Protein AF-A0A963N657-F1 (afdb_monomer)

pLDDT: mean 77.31, std 15.42, range [41.84, 94.19]

Nearest PDB structures (foldseek):
  5j10-assembly1_A  TM=8.480E-01  e=3.191E+00  synthetic construct
  5j10-assembly1_B  TM=8.746E-01  e=3.867E+00  synthetic construct
  8szz-assembly1_y  TM=8.757E-01  e=4.123E+00  synthetic construct

Sequence (84 aa):
MSERHQQDHHDHRDHDKHGGHDGHAHHHHADAGPRLIWALLLTLGFAAVEAIAGLLSGSLALLGDAGHMVTDSMALGLAALAAV

Foldseek 3Di:
DDDDPPDDDDPPDDDDDDDDDDDPPPPPPPLVQVVLVVVLVVLLVVLVVLCVVCVVVVHPVSPVVSVVSVVVSVVSVVVNVVSD

Radius of gyration: 24.18 Å; Cα contacts (8 Å, |Δi|>4): 41; chains: 1; bounding box: 50×50×55 Å

Structure (mmCIF, N/CA/C/O backbone):
data_AF-A0A963N657-F1
#
_entry.id   AF-A0A963N657-F1
#
loop_
_atom_site.group_PDB
_atom_site.id
_atom_site.type_symbol
_atom_site.label_atom_id
_atom_site.label_alt_id
_atom_site.label_comp_id
_atom_site.label_asym_id
_atom_site.label_entity_id
_atom_site.label_seq_id
_atom_site.pdbx_PDB_ins_code
_atom_site.Cartn_x
_atom_site.Cartn_y
_atom_site.Cartn_z
_atom_site.occupancy
_atom_site.B_iso_or_equiv
_atom_site.auth_seq_id
_atom_site.auth_comp_id
_atom_site.auth_asym_id
_atom_site.auth_atom_id
_atom_site.pdbx_PDB_model_num
ATOM 1 N N . MET A 1 1 ? 26.241 -43.759 31.156 1.00 41.84 1 MET A N 1
ATOM 2 C CA . MET A 1 1 ? 25.262 -42.673 30.971 1.00 41.84 1 MET A CA 1
ATOM 3 C C . MET A 1 1 ? 26.037 -41.543 30.296 1.00 41.84 1 MET A C 1
ATOM 5 O O . MET A 1 1 ? 26.862 -40.944 30.966 1.00 41.84 1 MET A O 1
ATOM 9 N N . SER A 1 2 ? 26.200 -41.587 28.969 1.00 50.62 2 SER A N 1
ATOM 10 C CA . SER A 1 2 ? 25.320 -40.928 27.974 1.00 50.62 2 SER A CA 1
ATOM 11 C C . SER A 1 2 ? 25.521 -39.403 28.034 1.00 50.62 2 SER A C 1
ATOM 13 O O . SER A 1 2 ? 25.319 -38.843 29.097 1.00 50.62 2 SER A O 1
ATOM 15 N N . GLU A 1 3 ? 25.996 -38.659 27.036 1.00 56.44 3 GLU A N 1
ATOM 16 C CA . GLU A 1 3 ? 26.230 -38.883 25.609 1.00 56.44 3 GLU A CA 1
ATOM 17 C C . GLU A 1 3 ? 27.390 -37.984 25.149 1.00 56.44 3 GLU A C 1
ATOM 19 O O . GLU A 1 3 ? 27.518 -36.831 25.557 1.00 56.44 3 GLU A O 1
ATOM 24 N N . ARG A 1 4 ? 28.255 -38.532 24.292 1.00 55.38 4 ARG A N 1
ATOM 25 C CA . ARG A 1 4 ? 29.258 -37.774 23.545 1.00 55.38 4 ARG A CA 1
ATOM 26 C C . ARG A 1 4 ? 28.527 -37.125 22.373 1.00 55.38 4 ARG A C 1
ATOM 28 O O . ARG A 1 4 ? 28.088 -37.846 21.483 1.00 55.38 4 ARG A O 1
ATOM 35 N N . HIS A 1 5 ? 28.413 -35.801 22.349 1.00 58.41 5 HIS A N 1
ATOM 36 C CA . HIS A 1 5 ? 28.094 -35.084 21.114 1.00 58.41 5 HIS A CA 1
ATOM 37 C C . HIS A 1 5 ? 29.322 -35.137 20.197 1.00 58.41 5 HIS A C 1
ATOM 39 O O . HIS A 1 5 ? 30.187 -34.267 20.200 1.00 58.41 5 HIS A O 1
ATOM 45 N N . GLN A 1 6 ? 29.411 -36.250 19.475 1.00 65.88 6 GLN A N 1
ATOM 46 C CA . GLN A 1 6 ? 30.199 -36.432 18.270 1.00 65.88 6 GLN A CA 1
ATOM 47 C C . GLN A 1 6 ? 29.3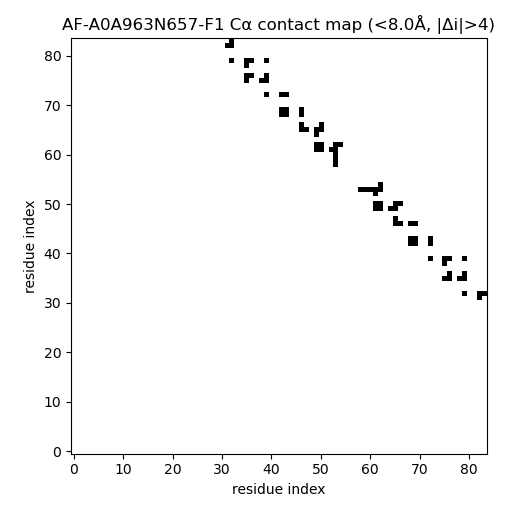70 -35.809 17.138 1.00 65.88 6 GLN A C 1
ATOM 49 O O . GLN A 1 6 ? 28.376 -36.392 16.722 1.00 65.88 6 GLN A O 1
ATOM 54 N N . GLN A 1 7 ? 29.712 -34.595 16.716 1.00 64.56 7 GLN A N 1
ATOM 55 C CA . GLN A 1 7 ? 29.177 -33.986 15.495 1.00 64.56 7 GLN A CA 1
ATOM 56 C C . GLN A 1 7 ? 30.357 -33.487 14.663 1.00 64.56 7 GLN A C 1
ATOM 58 O O . GLN A 1 7 ? 30.828 -32.363 14.789 1.00 64.56 7 GLN A O 1
ATOM 63 N N . ASP A 1 8 ? 30.926 -34.459 13.958 1.00 57.75 8 ASP A N 1
ATOM 64 C CA . ASP A 1 8 ? 31.286 -34.448 12.542 1.00 57.75 8 ASP A CA 1
ATOM 65 C C . ASP A 1 8 ? 31.807 -33.132 11.944 1.00 57.75 8 ASP A C 1
ATOM 67 O O . ASP A 1 8 ? 31.083 -32.193 11.620 1.00 57.75 8 ASP A O 1
ATOM 71 N N . HIS A 1 9 ? 33.122 -33.137 11.730 1.00 58.09 9 HIS A N 1
ATOM 72 C CA . HIS A 1 9 ? 33.852 -32.201 10.891 1.00 58.09 9 HIS A CA 1
ATOM 73 C C . HIS A 1 9 ? 33.379 -32.317 9.433 1.00 58.09 9 HIS A C 1
ATOM 75 O O . HIS A 1 9 ? 33.628 -33.325 8.771 1.00 58.09 9 HIS A O 1
ATOM 81 N N . HIS A 1 10 ? 32.742 -31.270 8.9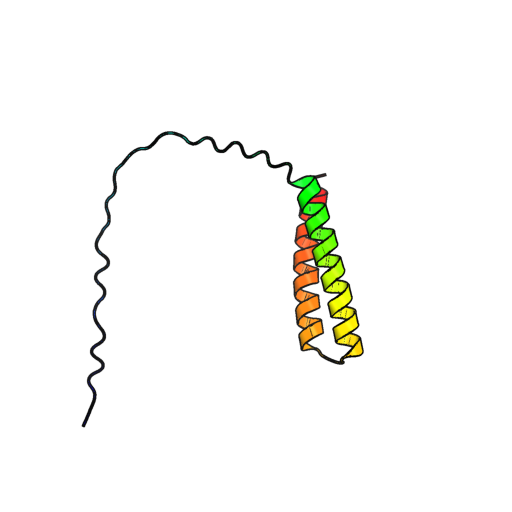14 1.00 60.59 10 HIS A N 1
ATOM 82 C CA . HIS A 1 10 ? 32.470 -31.130 7.487 1.00 60.59 10 HIS A CA 1
ATOM 83 C C . HIS A 1 10 ? 33.673 -30.477 6.784 1.00 60.59 10 HIS A C 1
ATOM 85 O O . HIS A 1 10 ? 33.824 -29.256 6.783 1.00 60.59 10 HIS A O 1
ATOM 91 N N . ASP A 1 11 ? 34.529 -31.311 6.186 1.00 57.00 11 ASP A N 1
ATOM 92 C CA . ASP A 1 11 ? 35.532 -30.922 5.187 1.00 57.00 11 ASP A CA 1
ATOM 93 C C . ASP A 1 11 ? 34.826 -30.430 3.914 1.00 57.00 11 ASP A C 1
ATOM 95 O O . ASP A 1 11 ? 34.323 -31.221 3.108 1.00 57.00 11 ASP A O 1
ATOM 99 N N . HIS A 1 12 ? 34.794 -29.116 3.706 1.00 63.75 12 HIS A N 1
ATOM 100 C CA . HIS A 1 12 ? 34.405 -28.541 2.423 1.00 63.75 12 HIS A CA 1
ATOM 101 C C . HIS A 1 12 ? 35.638 -28.439 1.525 1.00 63.75 12 HIS A C 1
ATOM 103 O O . HIS A 1 12 ? 36.364 -27.452 1.543 1.00 63.75 12 HIS A O 1
ATOM 109 N N . ARG A 1 13 ? 35.853 -29.516 0.763 1.00 60.84 13 ARG A N 1
ATOM 110 C CA . ARG A 1 13 ? 36.833 -29.623 -0.322 1.00 60.84 13 ARG A CA 1
ATOM 111 C C . ARG A 1 13 ? 36.662 -28.510 -1.353 1.00 60.84 13 ARG A C 1
ATOM 113 O O . ARG A 1 13 ? 35.552 -28.258 -1.827 1.00 60.84 13 ARG A O 1
ATOM 120 N N . ASP A 1 14 ? 37.802 -27.955 -1.739 1.00 58.25 14 ASP A N 1
ATOM 121 C CA . ASP A 1 14 ? 38.012 -27.120 -2.911 1.00 58.25 14 ASP A CA 1
ATOM 122 C C . ASP A 1 14 ? 37.371 -27.748 -4.155 1.00 58.25 14 ASP A C 1
ATOM 124 O O . ASP A 1 14 ? 37.635 -28.894 -4.529 1.00 58.25 14 ASP A O 1
ATOM 128 N N . HIS A 1 15 ? 36.491 -26.981 -4.793 1.00 64.25 15 HIS A N 1
ATOM 129 C CA . HIS A 1 15 ? 35.989 -27.273 -6.125 1.00 64.25 15 HIS A CA 1
ATOM 130 C C . HIS A 1 15 ? 36.555 -26.239 -7.092 1.00 64.25 15 HIS A C 1
ATOM 132 O O . HIS A 1 15 ? 35.888 -25.279 -7.478 1.00 64.25 15 HIS A O 1
ATOM 138 N N . ASP A 1 16 ? 37.786 -26.494 -7.525 1.00 59.66 16 ASP A N 1
ATOM 139 C CA . ASP A 1 16 ? 38.370 -25.892 -8.714 1.00 59.66 16 ASP A CA 1
ATOM 140 C C . ASP A 1 16 ? 37.611 -26.419 -9.940 1.00 59.66 16 ASP A C 1
ATOM 142 O O . ASP A 1 16 ? 37.811 -27.546 -10.400 1.00 59.66 16 ASP A O 1
ATOM 146 N N . LYS A 1 17 ? 36.696 -25.614 -10.482 1.00 63.69 17 LYS A N 1
ATOM 147 C CA . LYS A 1 17 ? 36.141 -25.834 -11.822 1.00 63.69 17 LYS A CA 1
ATOM 148 C C . LYS A 1 17 ? 36.528 -24.675 -12.725 1.00 63.69 17 LYS A C 1
ATOM 150 O O . LYS A 1 17 ? 35.779 -23.724 -12.914 1.00 63.69 17 LYS A O 1
ATOM 155 N N . HIS A 1 18 ? 37.709 -24.811 -13.320 1.00 60.50 18 HIS A N 1
ATOM 156 C CA . HIS A 1 18 ? 38.003 -24.215 -14.615 1.00 60.50 18 HIS A CA 1
ATOM 157 C C . HIS A 1 18 ? 37.139 -24.898 -15.684 1.00 60.50 18 HIS A C 1
ATOM 159 O O . HIS A 1 18 ? 37.226 -26.108 -15.885 1.00 60.50 18 HIS A O 1
ATOM 165 N N . GLY A 1 19 ? 36.322 -24.116 -16.382 1.00 54.97 19 GLY A N 1
ATOM 166 C CA . GLY A 1 19 ? 35.553 -24.557 -17.541 1.00 54.97 19 GLY A CA 1
ATOM 167 C C . GLY A 1 19 ? 34.859 -23.359 -18.166 1.00 54.97 19 GLY A C 1
ATOM 168 O O . GLY A 1 19 ? 33.851 -22.893 -17.647 1.00 54.97 19 GLY A O 1
ATOM 169 N N . GLY A 1 20 ? 35.447 -22.821 -19.234 1.00 62.06 20 GLY A N 1
ATOM 170 C CA . GLY A 1 20 ? 34.849 -21.739 -20.001 1.00 62.06 20 GLY A CA 1
ATOM 171 C C . GLY A 1 20 ? 33.534 -22.172 -20.643 1.00 62.06 20 GLY A C 1
ATOM 172 O O . GLY A 1 20 ? 33.460 -23.258 -21.208 1.00 62.06 20 GLY A O 1
ATOM 173 N N . HIS A 1 21 ? 32.537 -21.293 -20.580 1.00 58.59 21 HIS A N 1
ATOM 174 C CA . HIS A 1 21 ? 31.471 -21.206 -21.568 1.00 58.59 21 HIS A CA 1
ATOM 175 C C . HIS A 1 21 ? 31.108 -19.735 -21.773 1.00 58.59 21 HIS A C 1
ATOM 177 O O . HIS A 1 21 ? 30.728 -19.025 -20.844 1.00 58.59 21 HIS A O 1
ATOM 183 N N . ASP A 1 22 ? 31.376 -19.318 -23.006 1.00 59.88 22 ASP A N 1
ATOM 184 C CA . ASP A 1 22 ? 30.572 -18.495 -23.903 1.00 59.88 22 ASP A CA 1
ATOM 185 C C . ASP A 1 22 ? 29.597 -17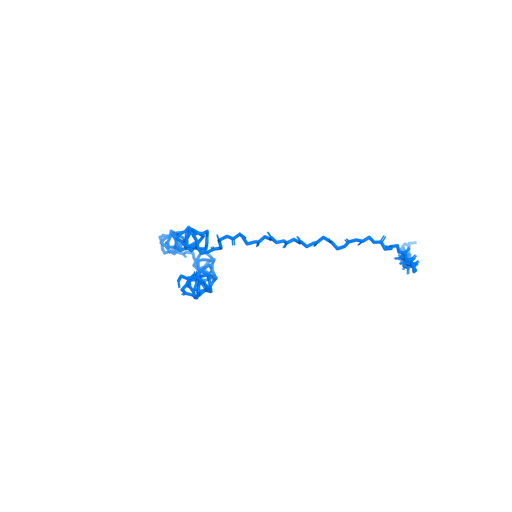.473 -23.308 1.00 59.88 22 ASP A C 1
ATOM 187 O O . ASP A 1 22 ? 28.700 -17.761 -22.518 1.00 59.88 22 ASP A O 1
ATOM 191 N N . GLY A 1 23 ? 29.755 -16.239 -23.789 1.00 59.50 23 GLY A N 1
ATOM 192 C CA . GLY A 1 23 ? 28.934 -15.094 -23.440 1.00 59.50 23 GLY A CA 1
ATOM 193 C C . GLY A 1 23 ? 27.454 -15.314 -23.737 1.00 59.50 23 GLY A C 1
ATOM 194 O O . GLY A 1 23 ? 26.994 -15.149 -24.865 1.00 59.50 23 GLY A O 1
ATOM 195 N N . HIS A 1 24 ? 26.681 -15.578 -22.690 1.00 61.28 24 HIS A N 1
ATOM 196 C CA . HIS A 1 24 ? 25.240 -15.395 -22.717 1.00 61.28 24 HIS A CA 1
ATOM 197 C C . HIS A 1 24 ? 24.918 -13.922 -22.446 1.00 61.28 24 HIS A C 1
ATOM 199 O O . HIS A 1 24 ? 24.729 -13.489 -21.309 1.00 61.28 24 HIS A O 1
ATOM 205 N N . ALA A 1 25 ? 24.872 -13.133 -23.522 1.00 61.00 25 ALA A N 1
ATOM 206 C CA . ALA A 1 25 ? 24.301 -11.793 -23.514 1.00 61.00 25 ALA A CA 1
ATOM 207 C C . ALA A 1 25 ? 22.781 -11.898 -23.299 1.00 61.00 25 ALA A C 1
ATOM 209 O O . ALA A 1 25 ? 21.992 -11.939 -24.244 1.00 61.00 25 ALA A O 1
ATOM 210 N N . HIS A 1 26 ? 22.364 -11.976 -22.036 1.00 58.91 26 HIS A N 1
ATOM 211 C CA . HIS A 1 26 ? 20.964 -11.899 -21.637 1.00 58.91 26 HIS A CA 1
ATOM 212 C C . HIS A 1 26 ? 20.459 -10.459 -21.789 1.00 58.91 26 HIS A C 1
ATOM 214 O O . HIS A 1 26 ? 20.344 -9.708 -20.823 1.00 58.91 26 HIS A O 1
ATOM 220 N N . HIS A 1 27 ? 20.137 -10.063 -23.020 1.00 53.62 27 HIS A N 1
ATOM 221 C CA . HIS A 1 27 ? 19.348 -8.864 -23.291 1.00 53.62 27 HIS A CA 1
ATOM 222 C C . HIS A 1 27 ? 17.884 -9.116 -22.910 1.00 53.62 27 HIS A C 1
ATOM 224 O O . HIS A 1 27 ? 17.013 -9.264 -23.763 1.00 53.62 27 HIS A O 1
ATOM 230 N N . HIS A 1 28 ? 17.598 -9.155 -21.611 1.00 56.28 28 HIS A N 1
ATOM 231 C CA . HIS A 1 28 ? 16.240 -8.981 -21.114 1.00 56.28 28 HIS A CA 1
ATOM 232 C C . HIS A 1 28 ? 15.996 -7.485 -20.903 1.00 56.28 28 HIS A C 1
ATOM 234 O O . HIS A 1 28 ? 15.981 -7.002 -19.776 1.00 56.28 28 HIS A O 1
ATOM 240 N N . HIS A 1 29 ? 15.763 -6.748 -21.994 1.00 54.62 29 HIS A N 1
ATOM 241 C CA . HIS A 1 29 ? 14.918 -5.553 -21.912 1.00 54.62 29 HIS A CA 1
ATOM 242 C C . HIS A 1 29 ? 13.489 -6.051 -21.668 1.00 54.62 29 HIS A C 1
ATOM 244 O O . HIS A 1 29 ? 12.660 -6.127 -22.568 1.00 54.62 29 HIS A O 1
ATOM 250 N N . ALA A 1 30 ? 13.231 -6.530 -20.454 1.00 58.75 30 ALA A N 1
ATOM 251 C CA . ALA A 1 30 ? 11.873 -6.635 -19.975 1.00 58.75 30 ALA A CA 1
ATOM 252 C C . ALA A 1 30 ? 11.449 -5.198 -19.704 1.00 58.75 30 ALA A C 1
ATOM 254 O O . ALA A 1 30 ? 12.022 -4.562 -18.822 1.00 58.75 30 ALA A O 1
ATOM 255 N N . ASP A 1 31 ? 10.493 -4.684 -20.472 1.00 60.50 31 ASP A N 1
ATOM 256 C CA . ASP A 1 31 ? 9.842 -3.412 -20.183 1.00 60.50 31 ASP A CA 1
ATOM 257 C C . ASP A 1 31 ? 9.275 -3.487 -18.757 1.00 60.50 31 ASP A C 1
ATOM 259 O O . ASP A 1 31 ? 8.222 -4.078 -18.497 1.00 60.50 31 ASP A O 1
ATOM 263 N N . ALA A 1 32 ? 10.057 -3.001 -17.794 1.00 63.50 32 ALA A N 1
ATOM 264 C CA . ALA A 1 32 ? 9.769 -3.140 -16.375 1.00 63.50 32 ALA A CA 1
ATOM 265 C C . ALA A 1 32 ? 8.669 -2.159 -15.956 1.00 63.50 32 ALA A C 1
ATOM 267 O O . ALA A 1 32 ? 7.884 -2.475 -15.066 1.00 63.50 32 ALA A O 1
ATOM 268 N N . GLY A 1 33 ? 8.554 -1.020 -16.648 1.00 68.69 33 GLY A N 1
ATOM 269 C CA . GLY A 1 33 ? 7.603 0.054 -16.347 1.00 68.69 33 GLY A CA 1
ATOM 270 C C . GLY A 1 33 ? 6.156 -0.426 -16.163 1.00 68.69 33 GLY A C 1
ATOM 271 O O . GLY A 1 33 ? 5.614 -0.276 -15.067 1.00 68.69 33 GLY A O 1
ATOM 272 N N . PRO A 1 34 ? 5.524 -1.085 -17.158 1.00 75.06 34 PRO A N 1
ATOM 273 C CA . PRO A 1 34 ? 4.130 -1.518 -17.039 1.00 75.06 34 PRO A CA 1
ATOM 274 C C . PRO A 1 34 ? 3.906 -2.530 -15.907 1.00 75.06 34 PRO A C 1
ATOM 276 O O . PRO A 1 34 ? 2.874 -2.510 -15.242 1.00 75.06 34 PRO A O 1
ATOM 279 N N . ARG A 1 35 ? 4.872 -3.426 -15.674 1.00 80.31 35 ARG A N 1
ATOM 280 C CA . ARG A 1 35 ? 4.784 -4.491 -14.660 1.00 80.31 35 ARG A CA 1
ATOM 281 C C . ARG A 1 35 ? 4.983 -3.952 -13.245 1.00 80.31 35 ARG A C 1
ATOM 283 O O . ARG A 1 35 ? 4.306 -4.417 -12.334 1.00 80.31 35 ARG A O 1
ATOM 290 N N . LEU A 1 36 ? 5.845 -2.948 -13.079 1.00 84.25 36 LEU A N 1
ATOM 291 C CA . LEU A 1 36 ? 6.048 -2.234 -11.817 1.00 84.25 36 LEU A CA 1
ATOM 292 C C . LEU A 1 36 ? 4.778 -1.496 -11.380 1.00 84.25 36 LEU A C 1
ATOM 294 O O . LEU A 1 36 ? 4.418 -1.562 -10.210 1.00 84.25 36 LEU A O 1
ATOM 298 N N . ILE A 1 37 ? 4.056 -0.866 -12.314 1.00 86.00 37 ILE A N 1
ATOM 299 C CA . ILE A 1 37 ? 2.779 -0.197 -12.009 1.00 86.00 37 ILE A CA 1
ATOM 300 C C . ILE A 1 37 ? 1.721 -1.213 -11.557 1.00 86.00 37 ILE A C 1
ATOM 302 O O . ILE A 1 37 ? 1.027 -0.977 -10.569 1.00 86.00 37 ILE A O 1
ATOM 306 N N . TRP A 1 38 ? 1.611 -2.363 -12.231 1.00 87.50 38 TRP A N 1
ATOM 307 C CA . TRP A 1 38 ? 0.693 -3.426 -11.801 1.00 87.50 38 TRP A CA 1
ATOM 308 C C . TRP A 1 38 ? 1.051 -3.988 -10.422 1.00 87.50 38 TRP A C 1
ATOM 310 O O . TRP A 1 38 ? 0.158 -4.165 -9.594 1.00 87.50 38 TRP A O 1
ATOM 320 N N . ALA A 1 39 ? 2.337 -4.228 -10.156 1.00 88.44 39 ALA A N 1
ATOM 321 C CA . ALA A 1 39 ? 2.806 -4.669 -8.845 1.00 88.44 39 ALA A CA 1
ATOM 322 C C . ALA A 1 39 ? 2.488 -3.631 -7.755 1.00 88.44 39 ALA A C 1
ATOM 324 O O . ALA A 1 39 ? 1.936 -3.990 -6.721 1.00 88.44 39 ALA A O 1
ATOM 325 N N . LEU A 1 40 ? 2.739 -2.343 -8.019 1.00 90.00 40 LEU A N 1
ATOM 326 C CA . LEU A 1 40 ? 2.409 -1.241 -7.114 1.00 90.00 40 LEU A CA 1
ATOM 327 C C . LEU A 1 40 ? 0.917 -1.211 -6.766 1.00 90.00 40 LEU A C 1
ATOM 329 O O . LEU A 1 40 ? 0.566 -1.116 -5.593 1.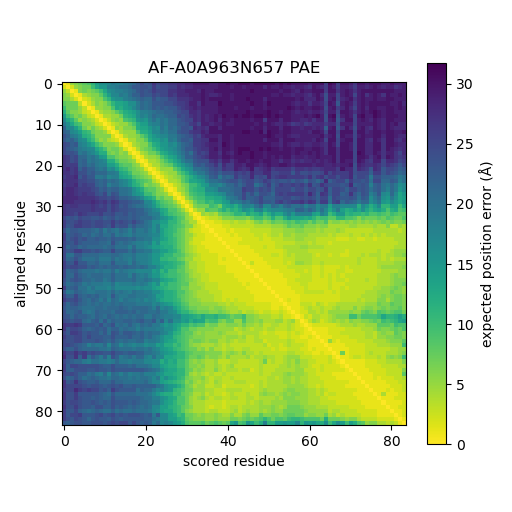00 90.00 40 LEU A O 1
ATOM 333 N N . LEU A 1 41 ? 0.038 -1.294 -7.771 1.00 90.62 41 LEU A N 1
ATOM 334 C CA . LEU A 1 41 ? -1.411 -1.251 -7.557 1.00 90.62 41 LEU A CA 1
ATOM 335 C C . LEU A 1 41 ? -1.906 -2.439 -6.727 1.00 90.62 41 LEU A C 1
ATOM 337 O O . LEU A 1 41 ? -2.751 -2.257 -5.851 1.00 90.62 41 LEU A O 1
ATOM 341 N N . LEU A 1 42 ? -1.381 -3.640 -6.986 1.00 91.69 42 LEU A N 1
ATOM 342 C CA . LEU A 1 42 ? -1.746 -4.841 -6.236 1.00 91.69 42 LEU A CA 1
ATOM 343 C C . LEU A 1 42 ? -1.280 -4.758 -4.780 1.00 91.69 42 LEU A C 1
ATOM 345 O O . LEU A 1 42 ? -2.101 -4.947 -3.882 1.00 91.69 42 LEU A O 1
ATOM 349 N N . THR A 1 43 ? -0.006 -4.433 -4.539 1.00 91.12 43 THR A N 1
ATOM 350 C CA . THR A 1 43 ? 0.547 -4.351 -3.178 1.00 91.12 43 THR A CA 1
ATOM 351 C C . THR A 1 43 ? -0.123 -3.241 -2.375 1.00 91.12 43 THR A C 1
ATOM 353 O O . THR A 1 43 ? -0.541 -3.469 -1.243 1.00 91.12 43 THR A O 1
ATOM 356 N N . LEU A 1 44 ? -0.321 -2.060 -2.971 1.00 89.81 44 LEU A N 1
ATOM 357 C CA . LEU A 1 44 ? -0.982 -0.945 -2.293 1.00 89.81 44 LEU A CA 1
ATOM 358 C C . LEU A 1 44 ? -2.456 -1.254 -1.986 1.00 89.81 44 LEU A C 1
ATOM 360 O O . LEU A 1 44 ? -2.956 -0.900 -0.917 1.00 89.81 44 LEU A O 1
ATOM 364 N N . GLY A 1 45 ? -3.151 -1.933 -2.904 1.00 93.50 45 GLY A N 1
ATOM 365 C CA . GLY A 1 45 ? -4.522 -2.389 -2.687 1.00 93.50 45 GLY A CA 1
ATOM 366 C C . GLY A 1 45 ? -4.625 -3.396 -1.542 1.00 93.50 45 GLY A C 1
ATOM 367 O O . GLY A 1 45 ? -5.506 -3.265 -0.692 1.00 93.50 45 GLY A O 1
ATOM 368 N N . PHE A 1 46 ? -3.707 -4.363 -1.481 1.00 92.25 46 PHE A N 1
ATOM 369 C CA . PHE A 1 46 ? -3.668 -5.355 -0.407 1.00 92.25 46 PHE A CA 1
ATOM 370 C C . PHE A 1 46 ? -3.350 -4.708 0.947 1.00 92.25 46 PHE A C 1
ATOM 372 O O . PHE A 1 46 ? -4.099 -4.903 1.903 1.00 92.25 46 PHE A O 1
ATOM 379 N N . ALA A 1 47 ? -2.358 -3.815 0.989 1.00 91.81 47 ALA A N 1
ATOM 380 C CA . ALA A 1 47 ? -2.011 -3.062 2.190 1.00 91.81 47 ALA A CA 1
ATOM 381 C C . ALA A 1 47 ? -3.192 -2.225 2.726 1.00 91.81 47 ALA A C 1
ATOM 383 O O . ALA A 1 47 ? -3.398 -2.136 3.937 1.00 91.81 47 ALA A O 1
ATOM 384 N N . ALA A 1 48 ? -4.013 -1.634 1.846 1.00 92.25 48 ALA A N 1
ATOM 385 C CA . ALA A 1 48 ? -5.221 -0.913 2.254 1.00 92.25 48 ALA A CA 1
ATOM 386 C C . ALA A 1 48 ? -6.278 -1.848 2.865 1.00 92.25 48 ALA A C 1
ATOM 388 O O . ALA A 1 48 ? -6.887 -1.510 3.884 1.00 92.25 48 ALA A O 1
ATOM 389 N N . VAL A 1 49 ? -6.484 -3.028 2.271 1.00 94.19 49 VAL A N 1
ATOM 390 C CA . VAL A 1 49 ? -7.397 -4.047 2.808 1.00 94.19 49 VAL A CA 1
ATOM 391 C C . VAL A 1 49 ? -6.928 -4.519 4.183 1.00 94.19 49 VAL A C 1
ATOM 393 O O . VAL A 1 49 ? -7.744 -4.577 5.101 1.00 94.19 49 VAL A O 1
ATOM 396 N N . GLU A 1 50 ? -5.639 -4.795 4.361 1.00 92.44 50 GLU A N 1
ATOM 397 C CA . GLU A 1 50 ? -5.072 -5.221 5.645 1.00 92.44 50 GLU A CA 1
ATOM 398 C C . GLU A 1 50 ? -5.118 -4.128 6.706 1.00 92.44 50 GLU A C 1
ATOM 400 O O . GLU A 1 50 ? -5.427 -4.417 7.860 1.00 92.44 50 GLU A O 1
ATOM 405 N N . ALA A 1 51 ? -4.893 -2.8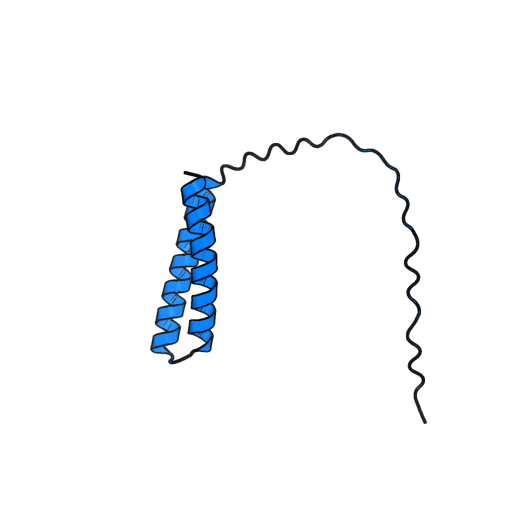66 6.334 1.00 89.75 51 ALA A N 1
ATOM 406 C CA . ALA A 1 51 ? -5.050 -1.744 7.251 1.00 89.75 51 ALA A CA 1
ATOM 407 C C . ALA A 1 51 ? -6.501 -1.635 7.745 1.00 89.75 51 ALA A C 1
ATOM 409 O O . ALA A 1 51 ? -6.745 -1.518 8.948 1.00 89.75 51 ALA A O 1
ATOM 410 N N . ILE A 1 52 ? -7.478 -1.735 6.837 1.00 92.81 52 ILE A N 1
ATOM 411 C CA . ILE A 1 52 ? -8.904 -1.711 7.189 1.00 92.81 52 ILE A CA 1
ATOM 412 C C . ILE A 1 52 ? -9.271 -2.942 8.030 1.00 92.81 52 ILE A C 1
ATOM 414 O O . ILE A 1 52 ? -9.934 -2.803 9.058 1.00 92.81 52 ILE A O 1
ATOM 418 N N . ALA A 1 53 ? -8.816 -4.135 7.647 1.00 92.62 53 ALA A N 1
ATOM 419 C CA . ALA A 1 53 ? -9.055 -5.371 8.388 1.00 92.62 53 ALA A CA 1
ATOM 420 C C . ALA A 1 53 ? -8.413 -5.337 9.784 1.00 92.62 53 ALA A C 1
ATOM 422 O O . ALA A 1 53 ? -9.037 -5.762 10.755 1.00 92.62 53 ALA A O 1
ATOM 423 N N . GLY A 1 54 ? -7.209 -4.781 9.909 1.00 92.50 54 GLY A N 1
ATOM 424 C CA . GLY A 1 54 ? -6.506 -4.585 11.174 1.00 92.50 54 GLY A CA 1
ATOM 425 C C . GLY A 1 54 ? -7.245 -3.624 12.101 1.00 92.50 54 GLY A C 1
ATOM 426 O O . GLY A 1 54 ? -7.393 -3.924 13.287 1.00 92.50 54 GLY A O 1
ATOM 427 N N . LEU A 1 55 ? -7.787 -2.526 11.562 1.00 92.25 55 LEU A N 1
ATOM 428 C CA . LEU A 1 55 ? -8.630 -1.590 12.313 1.00 92.25 55 LEU A CA 1
ATOM 429 C C . LEU A 1 55 ? -9.950 -2.235 12.759 1.00 92.25 55 LEU A C 1
ATOM 431 O O . LEU A 1 55 ? -10.315 -2.118 13.926 1.00 92.25 55 LEU A O 1
ATOM 435 N N . LEU A 1 56 ? -10.641 -2.948 11.862 1.00 93.19 56 LEU A N 1
ATOM 436 C CA . LEU A 1 56 ? -11.897 -3.645 12.171 1.00 93.19 56 LEU A CA 1
ATOM 437 C C . LEU A 1 56 ? -11.700 -4.772 13.194 1.00 93.19 56 LEU A C 1
ATOM 439 O O . LEU A 1 56 ? -12.538 -4.968 14.070 1.00 93.19 56 LEU A O 1
ATOM 443 N N . SER A 1 57 ? -10.591 -5.506 13.090 1.00 91.62 57 SER A N 1
ATOM 444 C CA . SER A 1 57 ? -10.244 -6.602 13.996 1.00 91.62 57 SER A CA 1
ATOM 445 C C . SER A 1 57 ? -9.615 -6.125 15.311 1.00 91.62 57 SER A C 1
ATOM 447 O O . SER A 1 57 ? -9.461 -6.939 16.221 1.00 91.62 57 SER A O 1
ATOM 449 N N . GLY A 1 58 ? -9.193 -4.859 15.415 1.00 90.88 58 GLY A N 1
ATOM 450 C CA . GLY A 1 58 ? -8.432 -4.343 16.559 1.00 90.88 58 GLY A CA 1
ATOM 451 C C . GLY A 1 58 ? -7.045 -4.982 16.727 1.00 90.88 58 GLY A C 1
ATOM 452 O O . GLY A 1 58 ? -6.534 -5.050 17.844 1.00 90.88 58 GLY A O 1
ATOM 453 N N . SER A 1 59 ? -6.442 -5.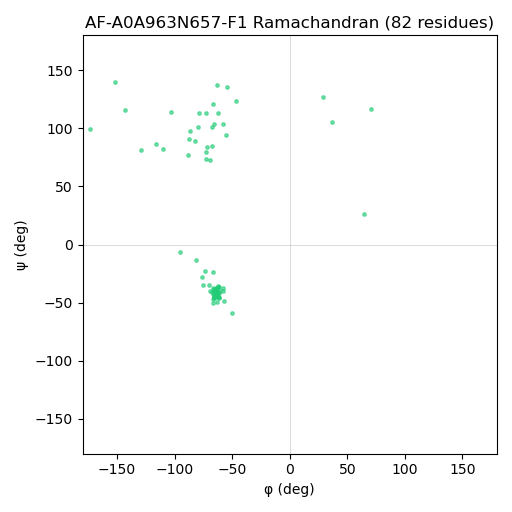487 15.644 1.00 90.38 59 SER A N 1
ATOM 454 C CA . SER A 1 59 ? -5.183 -6.239 15.686 1.00 90.38 59 SER A CA 1
ATOM 455 C C . SER A 1 59 ? -3.997 -5.398 15.219 1.00 90.38 59 SER A C 1
ATOM 457 O O . SER A 1 59 ? -3.867 -5.069 14.039 1.00 90.38 59 SER A O 1
ATOM 459 N N . LEU A 1 60 ? -3.075 -5.118 16.144 1.00 91.25 60 LEU A N 1
ATOM 460 C CA . LEU A 1 60 ? -1.799 -4.461 15.839 1.00 91.25 60 LEU A CA 1
ATOM 461 C C . LEU A 1 60 ? -0.881 -5.331 14.972 1.00 91.25 60 LEU A C 1
ATOM 463 O O . LEU A 1 60 ? -0.026 -4.791 14.280 1.00 91.25 60 LEU A O 1
ATOM 467 N N . ALA A 1 61 ? -1.060 -6.657 14.989 1.00 93.19 61 ALA A N 1
ATOM 468 C CA . ALA A 1 61 ? -0.274 -7.567 14.161 1.00 93.19 61 ALA A CA 1
ATOM 469 C C . ALA A 1 61 ? -0.581 -7.365 12.669 1.00 93.19 61 ALA A C 1
ATOM 471 O O . ALA A 1 61 ? 0.338 -7.180 11.882 1.00 93.19 61 ALA A O 1
ATOM 472 N N . LEU A 1 62 ? -1.869 -7.299 12.308 1.00 87.25 62 LEU A N 1
ATOM 473 C CA . LEU A 1 62 ? -2.320 -6.995 10.942 1.00 87.25 62 LEU A CA 1
ATOM 474 C C . LEU A 1 62 ? -1.921 -5.582 10.509 1.00 87.25 62 LEU A C 1
ATOM 476 O O . LEU A 1 62 ? -1.550 -5.364 9.364 1.00 87.25 62 LEU A O 1
ATOM 480 N N . LEU A 1 63 ? -1.965 -4.618 11.432 1.00 88.94 63 LEU A N 1
ATOM 481 C CA . LEU A 1 63 ? -1.551 -3.249 11.134 1.00 88.94 63 LEU A CA 1
ATOM 482 C C . LEU A 1 63 ? -0.031 -3.134 10.924 1.00 88.94 63 LEU A C 1
ATOM 484 O O . LEU A 1 63 ? 0.417 -2.349 10.091 1.00 88.94 63 LEU A O 1
ATOM 488 N N . GLY A 1 64 ? 0.759 -3.923 11.659 1.00 91.50 64 GLY A N 1
ATOM 489 C CA . GLY A 1 64 ? 2.199 -4.059 11.444 1.00 91.50 64 GLY A CA 1
ATOM 490 C C . GLY A 1 64 ? 2.526 -4.721 10.105 1.00 91.50 64 GLY A C 1
ATOM 491 O O . GLY A 1 64 ? 3.435 -4.265 9.411 1.00 91.50 64 GLY A O 1
ATOM 492 N N . ASP A 1 65 ? 1.742 -5.729 9.712 1.00 90.06 65 ASP A N 1
ATOM 493 C CA . ASP A 1 65 ? 1.846 -6.361 8.396 1.00 90.06 65 ASP A CA 1
ATOM 494 C C . ASP A 1 65 ? 1.532 -5.347 7.280 1.00 90.06 65 ASP A C 1
ATOM 496 O O . ASP A 1 65 ? 2.372 -5.074 6.427 1.00 90.06 65 ASP A O 1
ATOM 500 N N . ALA A 1 66 ? 0.419 -4.619 7.385 1.00 90.06 66 ALA A N 1
ATOM 501 C CA . ALA A 1 66 ? 0.085 -3.554 6.440 1.00 90.06 66 ALA A CA 1
ATOM 502 C C . ALA A 1 66 ? 1.170 -2.457 6.368 1.00 90.06 66 ALA A C 1
ATOM 504 O O . ALA A 1 66 ? 1.502 -1.964 5.291 1.00 90.06 66 ALA A O 1
ATOM 505 N N . GLY A 1 67 ? 1.750 -2.065 7.508 1.00 90.25 67 GLY A N 1
ATOM 506 C CA . GLY A 1 67 ? 2.757 -1.003 7.582 1.00 90.25 67 GLY A CA 1
ATOM 507 C C . GLY A 1 67 ? 4.056 -1.317 6.832 1.00 90.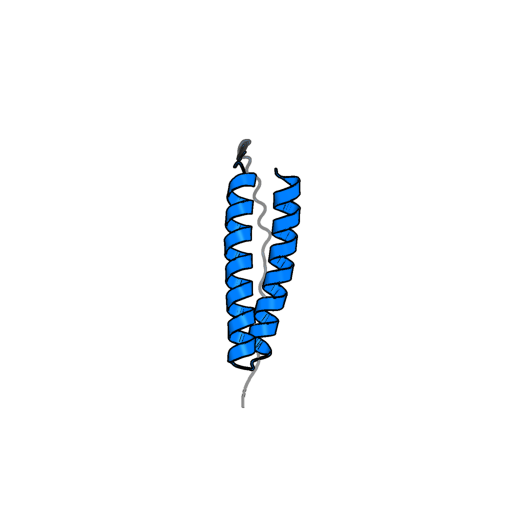25 67 GLY A C 1
ATOM 508 O O . GLY A 1 67 ? 4.599 -0.442 6.145 1.00 90.25 67 GLY A O 1
ATOM 509 N N . HIS A 1 68 ? 4.552 -2.555 6.917 1.00 93.31 68 HIS A N 1
ATOM 510 C CA . HIS A 1 68 ? 5.732 -2.946 6.142 1.00 93.31 68 HIS A CA 1
ATOM 511 C C . HIS A 1 68 ? 5.400 -3.010 4.644 1.00 93.31 68 HIS A C 1
ATOM 513 O O . HIS A 1 68 ? 6.173 -2.487 3.838 1.00 93.31 68 HIS A O 1
ATOM 519 N N . MET A 1 69 ? 4.216 -3.527 4.279 1.00 92.00 69 MET A N 1
ATOM 520 C CA . MET A 1 69 ? 3.771 -3.575 2.883 1.00 92.00 69 MET A CA 1
ATOM 521 C C . MET A 1 69 ? 3.623 -2.177 2.276 1.00 92.00 69 MET A C 1
ATOM 523 O O . MET A 1 69 ? 3.981 -1.976 1.116 1.00 92.00 69 MET A O 1
ATOM 527 N N . VAL A 1 70 ? 3.171 -1.178 3.044 1.00 90.00 70 VAL A N 1
ATOM 528 C CA . VAL A 1 70 ? 3.128 0.227 2.594 1.00 90.00 70 VAL A CA 1
ATOM 529 C C . VAL A 1 70 ? 4.528 0.754 2.272 1.00 90.00 70 VAL A C 1
ATOM 531 O O . VAL A 1 70 ? 4.705 1.432 1.261 1.00 90.00 70 VAL A O 1
ATOM 534 N N . THR A 1 71 ? 5.530 0.438 3.094 1.00 91.31 71 THR A N 1
ATOM 535 C CA . THR A 1 71 ? 6.909 0.909 2.875 1.00 91.31 71 THR A CA 1
ATOM 536 C C . THR A 1 71 ? 7.519 0.264 1.626 1.00 91.31 71 THR A C 1
ATOM 538 O O . THR A 1 71 ? 8.128 0.959 0.810 1.00 91.31 71 THR A O 1
ATOM 541 N N . ASP A 1 72 ? 7.277 -1.032 1.418 1.00 89.38 72 ASP A N 1
ATOM 542 C CA . ASP A 1 72 ? 7.658 -1.749 0.192 1.00 89.38 72 ASP A CA 1
ATOM 543 C C . ASP A 1 72 ? 6.944 -1.173 -1.049 1.00 89.38 72 ASP A C 1
ATOM 545 O O . ASP A 1 72 ? 7.557 -0.907 -2.086 1.00 89.38 72 ASP A O 1
ATOM 549 N N . SER A 1 73 ? 5.653 -0.853 -0.916 1.00 88.19 73 SER A N 1
ATOM 550 C CA . SER A 1 73 ? 4.858 -0.192 -1.962 1.00 88.19 73 SER A CA 1
ATOM 551 C C . SER A 1 73 ? 5.419 1.181 -2.333 1.00 88.19 73 SER A C 1
ATOM 553 O O . SER A 1 73 ? 5.448 1.537 -3.508 1.00 88.19 73 SER A O 1
ATOM 555 N N . MET A 1 74 ? 5.885 1.969 -1.359 1.00 91.19 74 MET A N 1
ATOM 556 C CA . MET A 1 74 ? 6.511 3.268 -1.627 1.00 91.19 74 MET A CA 1
ATOM 557 C C . MET A 1 74 ? 7.801 3.117 -2.437 1.00 91.19 74 MET A C 1
ATOM 559 O O . MET A 1 74 ? 8.017 3.885 -3.376 1.00 91.19 74 MET A O 1
ATOM 563 N N . ALA A 1 75 ? 8.628 2.112 -2.129 1.00 91.31 75 ALA A N 1
ATOM 564 C CA . ALA A 1 75 ? 9.830 1.814 -2.905 1.00 91.31 75 ALA A CA 1
ATOM 565 C C . ALA A 1 75 ? 9.484 1.432 -4.355 1.00 91.31 75 ALA A C 1
ATOM 567 O O . ALA A 1 75 ? 10.072 1.981 -5.292 1.00 91.31 75 ALA A O 1
ATOM 568 N N . LEU A 1 76 ? 8.473 0.574 -4.553 1.00 88.25 76 LEU A N 1
ATOM 569 C CA . LEU A 1 76 ? 7.947 0.246 -5.884 1.00 88.25 76 LEU A CA 1
ATOM 570 C C . LEU A 1 76 ? 7.377 1.475 -6.605 1.00 88.25 76 LEU A C 1
ATOM 572 O O . LEU A 1 76 ? 7.555 1.608 -7.813 1.00 88.25 76 LEU A O 1
ATOM 576 N N . GLY A 1 77 ? 6.730 2.389 -5.883 1.00 88.81 77 GLY A N 1
ATOM 577 C CA . GLY A 1 77 ? 6.162 3.617 -6.438 1.00 88.81 77 GLY A CA 1
ATOM 578 C C . GLY A 1 77 ? 7.228 4.575 -6.957 1.00 88.81 77 GLY A C 1
ATOM 579 O O . GLY A 1 77 ? 7.104 5.089 -8.068 1.00 88.81 77 GLY A O 1
ATOM 580 N N . LEU A 1 78 ? 8.309 4.764 -6.197 1.00 90.56 78 LEU A N 1
ATOM 581 C CA . LEU A 1 78 ? 9.462 5.550 -6.644 1.00 90.56 78 LEU A CA 1
ATOM 582 C C . LEU A 1 78 ? 10.162 4.894 -7.840 1.00 90.56 78 LEU A C 1
ATOM 584 O O . LEU A 1 78 ? 10.526 5.589 -8.788 1.00 90.56 78 LEU A O 1
ATOM 588 N N . ALA A 1 79 ? 10.306 3.567 -7.832 1.00 87.69 79 ALA A N 1
ATOM 589 C CA . ALA A 1 79 ? 10.867 2.827 -8.959 1.00 87.69 79 ALA A CA 1
ATOM 590 C C . ALA A 1 79 ? 9.992 2.944 -10.219 1.00 87.69 79 ALA A C 1
ATOM 592 O O . ALA A 1 79 ? 10.516 3.144 -11.311 1.00 87.69 79 ALA A O 1
ATOM 593 N N . ALA A 1 80 ? 8.667 2.870 -10.073 1.00 84.50 80 ALA A N 1
ATOM 594 C CA . ALA A 1 80 ? 7.723 3.045 -11.171 1.00 84.50 80 ALA A CA 1
ATOM 595 C C . ALA A 1 80 ? 7.745 4.479 -11.727 1.00 84.50 80 ALA A C 1
ATOM 597 O O . ALA A 1 80 ? 7.730 4.643 -12.941 1.00 84.50 80 ALA A O 1
ATOM 598 N N . LEU A 1 81 ? 7.841 5.502 -10.865 1.00 85.62 81 LEU A N 1
ATOM 599 C CA . LEU A 1 81 ? 8.000 6.904 -11.277 1.00 85.62 81 LEU A CA 1
ATOM 600 C C . LEU A 1 81 ? 9.317 7.135 -12.037 1.00 85.62 81 LEU A C 1
ATOM 602 O O . LEU A 1 81 ? 9.360 7.921 -12.972 1.00 85.62 81 LEU A O 1
ATOM 606 N N . ALA A 1 82 ? 10.398 6.468 -11.635 1.00 86.19 82 ALA A N 1
ATOM 607 C CA . ALA A 1 82 ? 11.678 6.555 -12.337 1.00 86.19 82 ALA A CA 1
ATOM 608 C C . ALA A 1 82 ? 11.683 5.788 -13.672 1.00 86.19 82 ALA A C 1
ATOM 610 O O . ALA A 1 82 ? 12.518 6.060 -14.531 1.00 86.19 82 ALA A O 1
ATOM 611 N N . ALA A 1 83 ? 10.790 4.806 -13.819 1.00 78.06 83 ALA A N 1
ATOM 612 C CA . ALA A 1 83 ? 10.692 3.939 -14.988 1.00 78.06 83 ALA A CA 1
ATOM 613 C C . ALA A 1 83 ? 9.661 4.403 -16.036 1.00 78.06 83 ALA A C 1
ATOM 615 O O . ALA A 1 83 ? 9.570 3.757 -17.083 1.00 78.06 83 ALA A O 1
ATOM 616 N N . VAL A 1 84 ? 8.873 5.451 -15.752 1.00 68.56 84 VAL A N 1
ATOM 617 C CA . VAL A 1 84 ? 7.859 6.032 -16.658 1.00 68.56 84 VAL A CA 1
ATOM 618 C C . VAL A 1 84 ? 8.388 7.240 -17.423 1.00 68.56 84 VAL A C 1
ATOM 620 O O . VAL A 1 84 ? 9.203 8.000 -16.857 1.00 68.56 84 VAL A O 1
#

Solvent-accessible surface area (backbone atoms only — not comparable to full-atom values): 5174 Å² total; per-residue (Å²): 136,86,80,84,90,80,79,79,87,81,82,80,73,87,79,88,73,88,74,92,77,80,89,78,81,78,82,72,83,64,77,52,37,71,55,36,47,53,51,30,53,52,45,45,51,49,23,51,52,33,38,53,49,11,62,75,69,71,34,68,66,43,36,52,52,18,52,53,42,47,55,54,25,51,53,39,44,54,52,27,60,72,53,103

Mean predicted aligned error: 14.19 Å

Secondary structure (DSSP, 8-state):
-------------------------------HHHHHHHHHHHHHHHHHHHHHHHHHHT-HHHHHHHHHHHHHHHHHHHHHHHH-

=== Feature glossary ===
Key to the feature types in this record:

— What the protein is —

Primary structure: the covalent order of the twenty standard amino acids along the backbone. Two proteins with the same sequence will (almost always) fold to the same structure; two with 30% identity often share a fold but not the details.

Database cross-references. InterPro integrates a dozen domain/family signature databases into unified entries with residue-range hits. GO terms attach function/process/location labels with evidence codes. CATH codes position the fold in a four-level structural taxonomy. Organism is the NCBI-taxonomy species name.

— Where its atoms are —

The mmCIF block holds the 3D Cartesian coordinates of each backbone atom (N, Cα, C, O) in ångströms. mmCIF is the PDB's canonical archive format — a tagged-loop text representation of the atomic model.

Six 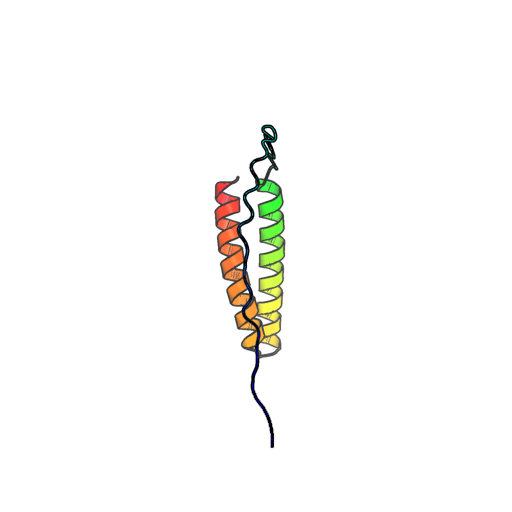rendered views show the 3D structure from the faces of a cube — i.e. along ±x, ±y, ±z. Rendering representation is drawn randomly per protein from cartoon (secondary-structure ribbons), sticks (backbone bonds), or molecular surface; coloring is either N→C rainbow (blue at the N-terminus through red at the C-terminus) or one color per chain.

— Local backbone conformation —

DSSP 8-state secondary structure assigns each residue one of H (α-helix), G (3₁₀-helix), I (π-helix), E (extended β-strand), B (isolated β-bridge), T (hydrogen-bonded turn), S (bend), or '-' (coil). The assignment is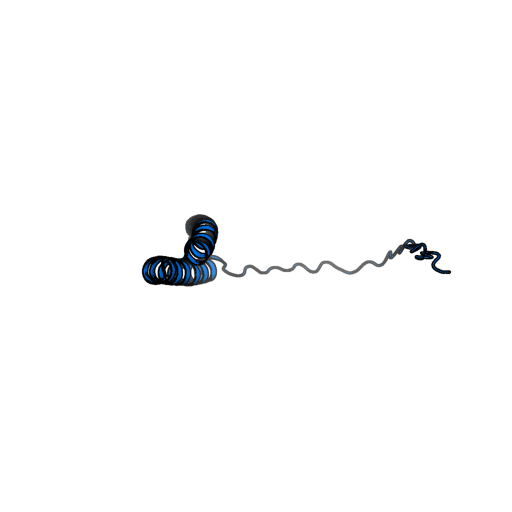 computed from backbone hydrogen-bond geometry via the Kabsch–Sander algorithm.

P-SEA three-state annotation labels each residue as helix, strand, or coil based purely on the geometry of the Cα trace. It serves as a fallback when the full backbone (and thus DSSP) is unavailable.

The φ/ψ torsion pair specifies the backbone conformation at each residue. φ rotates about the N–Cα bond, ψ about the Cα–C bond. Steric clashes forbid most of the (φ, ψ) plane — the allowed regions (α-helix basin, β-sheet basin, left-handed helix) are the Ramachandran-allowed regions.

— Global shape and packing —

The geometric summary reports three shape descriptors. Rg (radius of gyration) measures how spread out the Cα atoms are about their centre of mass; compact globular proteins have small Rg, elongated or unfolded ones large. Cα contacts (<8 Å, |i−j|>4) count long-range residue pairs in spatial proximity — high for tightly packed folds, near zero for rods or random coil. The bounding-box extents give the protein's footprint along x, y, z in Å.

Accessible surface area quantifies burial. A residue with SASA near zero is packed into the hydrophobic core; one with SASA >100 Å² sits on the surface. Computed here via the Shrake–Rupley numerical algorithm with a 1.4 Å probe.

Plot images: a contact map (which residues are close in 3D, as an N×N binary image), a Ramachandran scatter (backbone torsion angles, revealing secondary-structure composition at a glance), and — for AlphaFold structures — a PAE heatmap (pairwise prediction confidence).

— Structural neighborhood —

The Foldseek 3Di string encodes local tertiary geometry as a 20-letter alphabet — one character per residue — derived from the relative positions of nearby Cα atoms. Unlike the amino-acid sequence, 3Di is a direct function of the 3D structure, so two proteins with the same fold have similar 3Di strings even at low sequence identity.

Nearest PDB neighbors are the top structural matches found by Foldseek when searching this structure against the entire Protein Data Bank. Each hit reports a TM-score (0 to 1; >0.5 almost always implies the same fold) and an E-value. These are *structural* homologs — they may share no detectable sequence similarity.

— Confidence and disorder —

For AlphaFold models, the B-factor field carries pLDDT — the model's own estimate of local accuracy on a 0–100 scale. Regions with pLDDT<50 should be treated as essentially unmodeled; they often correspond to intrinsically disordered segments.

B-factor (Debye–Waller factor) reflects atomic displacement in the crystal lattice. It is an experimental observable (units Å²), not a prediction; low values mean the atom is pinned down, high values mean it moves or is heterogeneous across the crystal.

Predicted aligned error is AlphaFold's pairwise confidence. Unlike pLDDT (per-residue), PAE is per-residue-pair and captures whether two parts of the structure are correctly placed relative to each other. Units are ångströms of expected positional error.